Protein AF-A0A397BSS2-F1 (afdb_monomer_lite)

InterPro domains:
  IPR045379 Crinkler effector protein, N-terminal [PF20147] (3-107)

Structure (mmCIF, N/CA/C/O backbone):
data_AF-A0A397BSS2-F1
#
_entry.id   AF-A0A397BSS2-F1
#
loop_
_atom_site.group_PDB
_atom_site.id
_atom_site.type_symbol
_atom_site.label_atom_id
_atom_site.label_alt_id
_atom_site.label_comp_id
_atom_site.label_asym_id
_atom_site.label_entity_id
_atom_site.label_seq_id
_atom_site.pdbx_PDB_ins_code
_atom_site.Cartn_x
_atom_site.Cartn_y
_atom_site.Cartn_z
_atom_site.occupancy
_atom_site.B_iso_or_equiv
_atom_site.auth_seq_id
_atom_site.auth_comp_id
_atom_site.auth_asym_id
_atom_site.auth_atom_id
_atom_site.pdbx_PDB_model_num
ATOM 1 N N . MET A 1 1 ? 10.595 12.027 -10.876 1.00 78.06 1 MET A N 1
ATOM 2 C CA . MET A 1 1 ? 9.675 11.719 -9.768 1.00 78.06 1 MET A CA 1
ATOM 3 C C . MET A 1 1 ? 8.534 10.885 -10.329 1.00 78.06 1 MET A C 1
ATOM 5 O O . MET A 1 1 ? 7.724 11.445 -11.059 1.00 78.06 1 MET A O 1
ATOM 9 N N . PRO A 1 2 ? 8.540 9.555 -10.151 1.00 86.06 2 PRO A N 1
ATOM 10 C CA . PRO A 1 2 ? 7.397 8.719 -10.509 1.00 86.06 2 PRO A CA 1
ATOM 11 C C . PRO A 1 2 ? 6.174 9.018 -9.628 1.00 86.06 2 PRO A C 1
ATOM 13 O O . PRO A 1 2 ? 6.304 9.400 -8.463 1.00 86.06 2 PRO A O 1
ATOM 16 N N . THR A 1 3 ? 4.990 8.787 -10.188 1.00 91.31 3 THR A N 1
ATOM 17 C CA . THR A 1 3 ? 3.724 8.774 -9.451 1.00 91.31 3 THR A CA 1
ATOM 18 C C . THR A 1 3 ? 3.298 7.327 -9.253 1.00 91.31 3 THR A C 1
ATOM 20 O O . THR A 1 3 ? 3.129 6.589 -10.219 1.00 91.31 3 THR A O 1
ATOM 23 N N . LEU A 1 4 ? 3.158 6.915 -7.999 1.00 93.00 4 LEU A N 1
ATOM 24 C CA . LEU A 1 4 ? 2.655 5.602 -7.622 1.00 93.00 4 LEU A CA 1
ATOM 25 C C . LEU A 1 4 ? 1.154 5.700 -7.381 1.00 93.00 4 LEU A C 1
ATOM 27 O O . LEU A 1 4 ? 0.697 6.618 -6.710 1.00 93.00 4 LEU A O 1
ATOM 31 N N . PHE A 1 5 ? 0.396 4.732 -7.874 1.00 94.19 5 PHE A N 1
ATOM 32 C CA . PHE A 1 5 ? -0.998 4.565 -7.470 1.00 94.19 5 PHE A CA 1
ATOM 33 C C . PHE A 1 5 ? -1.080 3.606 -6.288 1.00 94.19 5 PHE A C 1
ATOM 35 O O . PHE A 1 5 ? -0.657 2.449 -6.371 1.00 94.19 5 PHE A O 1
ATOM 42 N N . CYS A 1 6 ? -1.633 4.112 -5.195 1.00 94.62 6 CYS A N 1
ATOM 43 C CA . CYS A 1 6 ? -1.818 3.406 -3.940 1.00 94.62 6 CYS A CA 1
ATOM 44 C C . CYS A 1 6 ? -3.296 3.070 -3.758 1.00 94.62 6 CYS A C 1
ATOM 46 O O . CYS A 1 6 ? -4.163 3.831 -4.184 1.00 94.62 6 CYS A O 1
ATOM 48 N N . VAL A 1 7 ? -3.597 1.962 -3.088 1.00 94.50 7 VAL A N 1
ATOM 49 C CA . VAL A 1 7 ? -4.961 1.645 -2.650 1.00 94.50 7 VAL A CA 1
ATOM 50 C C . VAL A 1 7 ? -4.936 1.152 -1.213 1.00 94.50 7 VAL A C 1
ATOM 52 O O . VAL A 1 7 ? -4.097 0.327 -0.851 1.00 94.50 7 VAL A O 1
ATOM 55 N N . VAL A 1 8 ? -5.851 1.652 -0.384 1.00 93.00 8 VAL A N 1
ATOM 56 C CA . VAL A 1 8 ? -6.082 1.077 0.943 1.00 93.00 8 VAL A CA 1
ATOM 57 C C . VAL A 1 8 ? -6.937 -0.171 0.775 1.00 93.00 8 VAL A C 1
ATOM 59 O O . VAL A 1 8 ? -8.011 -0.129 0.180 1.00 93.00 8 VAL A O 1
ATOM 62 N N . VAL A 1 9 ? -6.461 -1.303 1.282 1.00 90.62 9 VAL A N 1
ATOM 63 C CA . VAL A 1 9 ? -7.188 -2.570 1.160 1.00 90.62 9 VAL A CA 1
ATOM 64 C C . VAL A 1 9 ? -8.440 -2.530 2.033 1.00 90.62 9 VAL A C 1
ATOM 66 O O . VAL A 1 9 ? -8.375 -2.201 3.217 1.00 90.62 9 VAL A O 1
ATOM 69 N N . GLY A 1 10 ? -9.587 -2.860 1.435 1.00 83.25 10 GLY A N 1
ATOM 70 C CA . GLY A 1 10 ? -10.912 -2.654 2.028 1.00 83.25 10 GLY A CA 1
ATOM 71 C C . GLY A 1 10 ? -11.532 -1.286 1.711 1.00 83.25 10 GLY A C 1
ATOM 72 O O . GLY A 1 10 ? -12.724 -1.094 1.947 1.00 83.25 10 GLY A O 1
ATOM 73 N N . GLU A 1 11 ? -10.770 -0.360 1.122 1.00 77.19 11 GLU A N 1
ATOM 74 C CA . GLU A 1 11 ? -11.272 0.893 0.555 1.00 77.19 11 GLU A CA 1
ATOM 75 C C . GLU A 1 11 ? -11.403 0.785 -0.974 1.00 77.19 11 GLU A C 1
ATOM 77 O O . GLU A 1 11 ? -10.787 -0.055 -1.630 1.00 77.19 11 GLU A O 1
ATOM 82 N N . LYS A 1 12 ? -12.264 1.617 -1.572 1.00 67.69 12 LYS A N 1
ATOM 83 C CA . LYS A 1 12 ? -12.710 1.429 -2.960 1.00 67.69 12 LYS A CA 1
ATOM 84 C C . LYS A 1 12 ? -11.975 2.258 -4.004 1.00 67.69 12 LYS A C 1
ATOM 86 O O . LYS A 1 12 ? -12.238 2.026 -5.182 1.00 67.69 12 LYS A O 1
ATOM 91 N N . SER A 1 13 ? -11.132 3.228 -3.660 1.00 87.31 13 SER A N 1
ATOM 92 C CA . SER A 1 13 ? -10.520 4.095 -4.677 1.00 87.31 13 SER A CA 1
ATOM 93 C C . SER A 1 13 ? -9.003 4.142 -4.566 1.00 87.31 13 SER A C 1
ATOM 95 O O . SER A 1 13 ? -8.490 4.452 -3.494 1.00 87.31 13 SER A O 1
ATOM 97 N N . PRO A 1 14 ? -8.280 3.884 -5.668 1.00 92.25 14 PRO A N 1
ATOM 98 C CA . PRO A 1 14 ? -6.879 4.239 -5.763 1.00 92.25 14 PRO A CA 1
ATOM 99 C C . PRO A 1 14 ? -6.675 5.750 -5.704 1.00 92.25 14 PRO A C 1
ATOM 101 O O . PRO A 1 14 ? -7.547 6.513 -6.127 1.00 92.25 14 PRO A O 1
ATOM 104 N N . PHE A 1 15 ? -5.497 6.161 -5.251 1.00 92.88 15 PHE A N 1
ATOM 105 C CA . PHE A 1 15 ? -5.059 7.551 -5.225 1.00 92.88 15 PHE A CA 1
ATOM 106 C C . PHE A 1 15 ? -3.575 7.658 -5.610 1.00 92.88 15 PHE A C 1
ATOM 108 O O . PHE A 1 15 ? -2.798 6.733 -5.343 1.00 92.88 15 PHE A O 1
ATOM 115 N N . PRO A 1 16 ? -3.171 8.748 -6.280 1.00 93.75 16 PRO A N 1
ATOM 116 C CA . PRO A 1 16 ? -1.787 8.958 -6.680 1.00 93.75 16 PRO A CA 1
ATOM 117 C C . PRO A 1 16 ? -0.932 9.464 -5.509 1.00 93.75 16 PRO A C 1
ATOM 119 O O . PRO A 1 16 ? -1.378 10.266 -4.699 1.00 93.75 16 PRO A O 1
ATOM 122 N N . VAL A 1 17 ? 0.332 9.046 -5.464 1.00 94.31 17 VAL A N 1
ATOM 123 C CA . VAL A 1 17 ? 1.360 9.536 -4.539 1.00 94.31 17 VAL A CA 1
ATOM 124 C C . VAL A 1 17 ? 2.642 9.791 -5.325 1.00 94.31 17 VAL A C 1
ATOM 126 O O . VAL A 1 17 ? 3.157 8.900 -5.999 1.00 94.31 17 VAL A O 1
ATOM 129 N N . THR A 1 18 ? 3.188 11.004 -5.237 1.00 92.31 18 THR A N 1
ATOM 130 C CA . THR A 1 18 ? 4.438 11.355 -5.933 1.00 92.31 18 THR A CA 1
ATOM 131 C C . THR A 1 18 ? 5.643 11.165 -5.018 1.00 92.31 18 THR A C 1
ATOM 133 O O . THR A 1 18 ? 5.722 11.755 -3.938 1.00 92.31 18 THR A O 1
ATOM 136 N N . ILE A 1 19 ? 6.614 10.372 -5.467 1.00 89.25 19 ILE A N 1
ATOM 137 C CA . ILE A 1 19 ? 7.804 10.008 -4.693 1.00 89.25 19 ILE A CA 1
ATOM 138 C C . ILE A 1 19 ? 9.073 10.244 -5.518 1.00 89.25 19 ILE A C 1
ATOM 140 O O . ILE A 1 19 ? 9.086 10.052 -6.737 1.00 89.25 19 ILE A O 1
ATOM 144 N N . ASP A 1 20 ? 10.151 10.683 -4.872 1.00 85.81 20 ASP A N 1
ATOM 145 C CA . ASP A 1 20 ? 11.478 10.617 -5.478 1.00 85.81 20 ASP A CA 1
ATOM 146 C C . ASP A 1 20 ? 12.041 9.193 -5.358 1.00 85.81 20 ASP A C 1
ATOM 148 O O . ASP A 1 20 ? 11.813 8.478 -4.386 1.00 85.81 20 ASP A O 1
ATOM 152 N N . GLY A 1 21 ? 12.800 8.754 -6.359 1.00 76.88 21 GLY A N 1
ATOM 153 C CA . GLY A 1 21 ? 13.411 7.428 -6.342 1.00 76.88 21 GLY A CA 1
ATOM 154 C C . GLY A 1 21 ? 14.440 7.229 -5.223 1.00 76.88 21 GLY A C 1
ATOM 155 O O . GLY A 1 21 ? 14.675 6.101 -4.788 1.00 76.88 21 GLY A O 1
ATOM 156 N N . LYS A 1 22 ? 15.018 8.333 -4.741 1.00 82.94 22 LY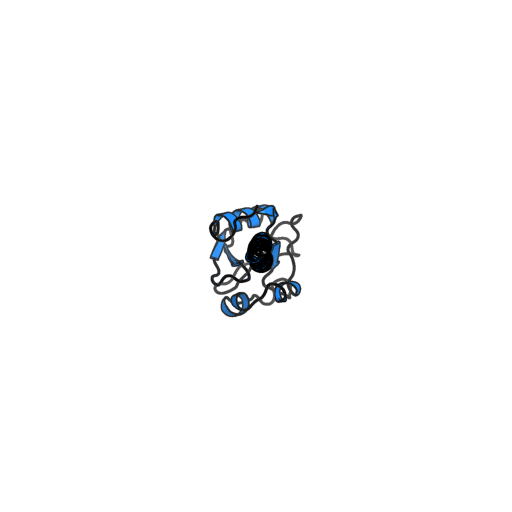S A N 1
ATOM 157 C CA . LYS A 1 22 ? 15.934 8.398 -3.603 1.00 82.94 22 LYS A CA 1
ATOM 158 C C . LYS A 1 22 ? 15.209 8.698 -2.293 1.00 82.94 22 LYS A C 1
ATOM 160 O O . LYS A 1 22 ? 15.843 9.195 -1.376 1.00 82.94 22 LYS A O 1
ATOM 165 N N . GLU A 1 23 ? 13.902 8.472 -2.195 1.00 88.25 23 GLU A N 1
ATOM 166 C CA . GLU A 1 23 ? 13.183 8.520 -0.920 1.00 88.25 23 GLU A CA 1
ATOM 167 C C . GLU A 1 23 ? 13.047 7.114 -0.320 1.00 88.25 23 GLU A C 1
ATOM 169 O O . GLU A 1 23 ? 13.012 6.091 -1.015 1.00 88.25 23 GLU A O 1
ATOM 174 N N . SER A 1 24 ? 13.027 7.063 1.010 1.00 88.88 24 SER A N 1
ATOM 175 C CA . SER A 1 24 ? 12.861 5.824 1.762 1.00 88.88 24 SER A CA 1
ATOM 176 C C . SER A 1 24 ? 11.392 5.410 1.820 1.00 88.88 24 SER A C 1
ATOM 178 O O . SER A 1 24 ? 10.483 6.221 1.621 1.00 88.88 24 SER A O 1
ATOM 180 N N . LEU A 1 25 ? 11.139 4.151 2.181 1.00 90.00 25 LEU A N 1
ATOM 181 C CA . LEU A 1 25 ? 9.777 3.672 2.412 1.00 90.00 25 LEU A CA 1
ATOM 182 C C . LEU A 1 25 ? 9.049 4.461 3.515 1.00 90.00 25 LEU A C 1
ATOM 184 O O . LEU A 1 25 ? 7.842 4.661 3.427 1.00 90.00 25 LEU A O 1
ATOM 188 N N . SER A 1 26 ? 9.770 4.944 4.535 1.00 89.94 26 SER A N 1
ATOM 189 C CA . SER A 1 26 ? 9.193 5.812 5.573 1.00 89.94 26 SER A CA 1
ATOM 190 C C . SER A 1 26 ? 8.605 7.092 4.964 1.00 89.94 26 SER A C 1
ATOM 192 O O . SER A 1 26 ? 7.487 7.476 5.303 1.00 89.94 26 SER A O 1
ATOM 194 N N . MET A 1 27 ? 9.274 7.697 3.975 1.00 92.00 27 MET A N 1
ATOM 195 C CA . MET A 1 27 ? 8.702 8.839 3.251 1.00 92.00 27 MET A CA 1
ATOM 196 C C . MET A 1 27 ? 7.496 8.474 2.406 1.00 92.00 27 MET A C 1
ATOM 198 O O . MET A 1 27 ? 6.537 9.247 2.377 1.00 92.00 27 MET A O 1
ATOM 202 N N . LEU A 1 28 ? 7.475 7.285 1.801 1.00 94.06 28 LEU A N 1
ATOM 203 C CA . LEU A 1 28 ? 6.265 6.807 1.135 1.00 94.06 28 LEU A CA 1
ATOM 204 C C . LEU A 1 28 ? 5.093 6.693 2.115 1.00 94.06 28 LEU A C 1
ATOM 206 O O . LEU A 1 28 ? 4.008 7.176 1.808 1.00 94.06 28 LEU A O 1
ATOM 210 N N . LYS A 1 29 ? 5.307 6.115 3.303 1.00 93.56 29 LYS A N 1
ATOM 211 C CA . LYS A 1 29 ? 4.269 5.990 4.338 1.00 93.56 29 LYS A CA 1
ATOM 212 C C . LYS A 1 29 ? 3.718 7.354 4.761 1.00 93.56 29 LYS A C 1
ATOM 214 O O . LYS A 1 29 ? 2.502 7.534 4.811 1.00 93.56 29 LYS A O 1
ATOM 219 N N . THR A 1 30 ? 4.595 8.326 5.011 1.00 93.94 30 THR A N 1
ATOM 220 C CA . THR A 1 30 ? 4.194 9.694 5.377 1.00 93.94 30 THR A CA 1
ATOM 221 C C . THR A 1 30 ? 3.358 10.347 4.282 1.00 93.94 30 THR A C 1
ATOM 223 O O . THR A 1 30 ? 2.316 10.931 4.574 1.00 93.94 30 THR A O 1
ATOM 226 N N . LYS A 1 31 ? 3.766 10.206 3.017 1.00 95.00 31 LYS A N 1
ATOM 227 C CA . LYS A 1 31 ? 3.023 10.755 1.877 1.00 95.00 31 LYS A CA 1
ATOM 228 C C . LYS A 1 31 ? 1.677 10.062 1.673 1.00 95.00 31 LYS A C 1
ATOM 230 O O . LYS A 1 31 ? 0.675 10.738 1.493 1.00 95.00 31 LYS A O 1
ATOM 235 N N . VAL A 1 32 ? 1.628 8.736 1.785 1.00 94.62 32 VAL A N 1
ATOM 236 C CA . VAL A 1 32 ? 0.380 7.957 1.735 1.00 94.62 32 VAL A CA 1
ATOM 237 C C . VAL A 1 32 ? -0.617 8.445 2.790 1.00 94.62 32 VAL A C 1
ATOM 239 O O . VAL A 1 32 ? -1.780 8.672 2.468 1.00 94.62 32 VAL A O 1
ATOM 242 N N . LYS A 1 33 ? -0.164 8.661 4.032 1.00 93.31 33 LYS A N 1
ATOM 243 C CA . LYS A 1 33 ? -1.002 9.232 5.096 1.00 93.31 33 LYS A CA 1
ATOM 244 C C . LYS A 1 33 ? -1.474 10.651 4.761 1.00 93.31 33 LYS A C 1
ATOM 246 O O . LYS A 1 33 ? -2.635 10.965 5.000 1.00 93.31 33 LYS A O 1
ATOM 251 N N . ALA A 1 34 ? -0.592 11.495 4.226 1.00 93.44 34 ALA A N 1
ATOM 252 C CA . ALA A 1 34 ? -0.910 12.882 3.890 1.00 93.44 34 ALA A CA 1
ATOM 253 C C . ALA A 1 34 ? -1.965 13.009 2.778 1.00 93.44 34 ALA A C 1
ATOM 255 O O . ALA A 1 34 ? -2.788 13.917 2.839 1.00 93.44 34 ALA A O 1
ATOM 256 N N . GLU A 1 35 ? -1.969 12.092 1.806 1.00 93.62 35 GLU A N 1
ATOM 257 C CA . GLU A 1 35 ? -2.960 12.065 0.720 1.00 93.62 35 GLU A CA 1
ATOM 258 C C . GLU A 1 35 ? -4.320 11.504 1.161 1.00 93.62 35 GLU A C 1
ATOM 260 O O . GLU A 1 35 ? -5.345 11.839 0.570 1.00 93.62 35 GLU A O 1
ATOM 265 N N . ASN A 1 36 ? -4.360 10.666 2.205 1.00 89.31 36 ASN A N 1
ATOM 266 C CA . ASN A 1 36 ? -5.606 10.062 2.684 1.00 89.31 36 ASN A CA 1
ATOM 267 C C . ASN A 1 36 ? -5.797 10.162 4.218 1.00 89.31 36 ASN A C 1
ATOM 269 O O . ASN A 1 36 ? -5.967 9.143 4.898 1.00 89.31 36 ASN A O 1
ATOM 273 N N . PRO A 1 37 ? -5.796 11.382 4.797 1.00 88.19 37 PRO A N 1
ATOM 274 C CA . PRO A 1 37 ? -5.818 11.594 6.249 1.00 88.19 37 PRO A CA 1
ATOM 275 C C . PRO A 1 37 ? -7.164 11.234 6.895 1.00 88.19 37 PRO A C 1
ATOM 277 O O . PRO A 1 37 ? -7.235 10.991 8.101 1.00 88.19 37 PRO A O 1
ATOM 280 N N . HIS A 1 38 ? -8.240 11.205 6.103 1.00 85.25 38 HIS A N 1
ATOM 281 C CA . HIS A 1 38 ? -9.574 10.823 6.566 1.00 85.25 38 HIS A CA 1
ATOM 282 C C . HIS A 1 38 ? -9.761 9.311 6.680 1.00 85.25 38 HIS A C 1
ATOM 284 O O . HIS A 1 38 ? -10.638 8.885 7.421 1.00 85.25 38 HIS A O 1
ATOM 290 N N . THR A 1 39 ? -8.945 8.517 5.987 1.00 84.75 39 THR A N 1
ATOM 291 C CA . THR A 1 39 ? -8.969 7.053 6.098 1.00 84.75 39 THR A CA 1
ATOM 292 C C . THR A 1 39 ? -7.830 6.542 6.982 1.00 84.75 39 THR A C 1
ATOM 294 O O . THR A 1 39 ? -7.969 5.532 7.675 1.00 84.75 39 THR A O 1
ATOM 297 N N . ILE A 1 40 ? -6.692 7.240 6.997 1.00 87.88 40 ILE A N 1
ATOM 298 C CA . ILE A 1 40 ? -5.491 6.838 7.731 1.00 87.88 40 ILE A CA 1
ATOM 299 C C . ILE A 1 40 ? -5.349 7.669 9.009 1.00 87.88 40 ILE A C 1
ATOM 301 O O . ILE A 1 40 ? -4.703 8.717 9.032 1.00 87.88 40 ILE A O 1
ATOM 305 N N . HIS A 1 41 ? -5.929 7.168 10.099 1.00 85.12 41 HIS A N 1
ATOM 306 C CA . HIS A 1 41 ? -5.896 7.845 11.401 1.00 85.12 41 HIS A CA 1
ATOM 307 C C . HIS A 1 41 ? -4.689 7.483 12.281 1.00 85.12 41 HIS A C 1
ATOM 309 O O . HIS A 1 41 ? -4.338 8.254 13.172 1.00 85.12 41 HIS A O 1
ATOM 315 N N . CYS A 1 42 ? -4.031 6.344 12.042 1.00 85.88 42 CYS A N 1
ATOM 316 C CA . CYS A 1 42 ? -2.825 5.954 12.781 1.00 85.88 42 CYS A CA 1
ATOM 317 C C . CYS A 1 42 ? -1.565 6.656 12.279 1.00 85.88 42 CYS A C 1
ATOM 319 O O . CYS A 1 42 ? -1.566 7.373 11.273 1.00 85.88 42 CYS A O 1
ATOM 321 N N . ASP A 1 43 ? -0.469 6.455 13.003 1.00 90.44 43 ASP A N 1
ATOM 322 C CA . ASP A 1 43 ? 0.843 6.925 12.599 1.00 90.44 43 ASP A CA 1
ATOM 323 C C . ASP A 1 43 ? 1.276 6.295 11.279 1.00 90.44 43 ASP A C 1
ATOM 325 O O . ASP A 1 43 ? 0.944 5.154 10.959 1.00 90.44 43 ASP A O 1
ATOM 329 N N . ALA A 1 44 ? 2.006 7.075 10.481 1.00 91.69 44 ALA A N 1
ATOM 330 C CA . ALA A 1 44 ? 2.472 6.616 9.180 1.00 91.69 44 ALA A CA 1
ATOM 331 C C . ALA A 1 44 ? 3.328 5.349 9.324 1.00 91.69 44 ALA A C 1
ATOM 333 O O . ALA A 1 44 ? 3.214 4.443 8.505 1.00 91.69 44 ALA A O 1
ATOM 334 N N . ASP A 1 45 ? 4.120 5.247 10.393 1.00 89.12 45 ASP A N 1
ATOM 335 C CA . ASP A 1 45 ? 4.993 4.103 10.652 1.00 89.12 45 ASP A CA 1
ATOM 336 C C . ASP A 1 45 ? 4.227 2.791 10.879 1.00 89.12 45 ASP A C 1
ATOM 338 O O . ASP A 1 45 ? 4.736 1.730 10.497 1.00 89.12 45 ASP A O 1
ATOM 342 N N . ASP A 1 46 ? 2.984 2.861 11.370 1.00 90.50 46 ASP A N 1
ATOM 343 C CA . ASP A 1 46 ? 2.107 1.700 11.555 1.00 90.50 46 ASP A CA 1
ATOM 344 C C . ASP A 1 46 ? 1.559 1.148 10.231 1.00 90.50 46 ASP A C 1
ATOM 346 O O . ASP A 1 46 ? 1.056 0.021 10.186 1.00 90.50 46 ASP A O 1
ATOM 350 N N . LEU A 1 47 ? 1.634 1.915 9.138 1.00 92.88 47 LEU A N 1
ATOM 351 C CA . LEU A 1 47 ? 1.197 1.447 7.827 1.00 92.88 47 LEU A CA 1
ATOM 352 C C . LEU A 1 47 ? 2.061 0.281 7.359 1.00 92.88 47 LEU A C 1
ATOM 354 O O . LEU A 1 47 ? 3.292 0.319 7.442 1.00 92.88 47 LEU A O 1
ATOM 358 N N . GLN A 1 48 ? 1.419 -0.734 6.788 1.00 93.56 48 GLN A N 1
ATOM 359 C CA . GLN A 1 48 ? 2.117 -1.819 6.106 1.00 93.56 48 GLN A CA 1
ATOM 360 C C . GLN A 1 48 ? 1.903 -1.646 4.607 1.00 93.56 48 GLN A C 1
ATOM 362 O O . GLN A 1 48 ? 0.765 -1.571 4.140 1.00 93.56 48 GLN A O 1
ATOM 367 N N . LEU A 1 49 ? 3.005 -1.540 3.868 1.00 94.88 49 LEU A N 1
ATOM 368 C CA . LEU A 1 49 ? 2.995 -1.334 2.427 1.00 94.88 49 LEU A CA 1
ATOM 369 C C . LEU A 1 49 ? 3.438 -2.618 1.737 1.00 94.88 49 LEU A C 1
ATOM 371 O O . LEU A 1 49 ? 4.456 -3.207 2.106 1.00 94.88 49 LEU A O 1
ATOM 375 N N . TYR A 1 50 ? 2.676 -3.031 0.735 1.00 94.62 50 TYR A N 1
ATOM 376 C CA . TYR A 1 50 ? 2.972 -4.196 -0.087 1.00 94.62 50 TYR A CA 1
ATOM 377 C C . TYR A 1 50 ? 3.058 -3.775 -1.548 1.00 94.62 50 TYR A C 1
ATOM 379 O O . TYR A 1 50 ? 2.310 -2.902 -1.992 1.00 94.62 50 TYR A O 1
ATOM 387 N N . LEU A 1 51 ? 3.936 -4.420 -2.311 1.00 94.19 51 LEU A N 1
ATOM 388 C CA . LEU A 1 51 ? 3.918 -4.286 -3.761 1.00 94.19 51 LEU A CA 1
ATOM 389 C C . LEU A 1 51 ? 2.628 -4.898 -4.296 1.00 94.19 51 LEU A C 1
ATOM 391 O O . LEU A 1 51 ? 2.300 -6.037 -3.982 1.00 94.19 51 LEU A O 1
ATOM 395 N N . ALA A 1 52 ? 1.935 -4.182 -5.172 1.00 94.31 52 ALA A N 1
ATOM 396 C CA . ALA A 1 52 ? 0.762 -4.694 -5.880 1.00 94.31 52 ALA A CA 1
ATOM 397 C C . ALA A 1 52 ? 1.141 -5.608 -7.067 1.00 94.31 52 ALA A C 1
ATOM 399 O O . ALA A 1 52 ? 0.399 -5.731 -8.037 1.00 94.31 52 ALA A O 1
ATOM 400 N N . SER A 1 53 ? 2.305 -6.254 -6.988 1.00 90.44 53 SER A N 1
ATOM 401 C CA . SER A 1 53 ? 2.792 -7.255 -7.930 1.00 90.44 53 SER A CA 1
ATOM 402 C C . SER A 1 53 ? 3.373 -8.429 -7.151 1.00 90.44 53 SER A C 1
ATOM 404 O O . SER A 1 53 ? 4.108 -8.230 -6.183 1.00 90.44 53 SER A O 1
ATOM 406 N N . LYS A 1 54 ? 3.046 -9.655 -7.568 1.00 80.94 54 LYS A N 1
ATOM 407 C CA . LYS A 1 54 ? 3.573 -10.885 -6.953 1.00 80.94 54 LYS A CA 1
ATOM 408 C C . LYS A 1 54 ? 4.938 -11.297 -7.512 1.00 80.94 54 LYS A C 1
ATOM 410 O O . LYS A 1 54 ? 5.691 -11.976 -6.826 1.00 80.94 54 LYS A O 1
ATOM 415 N N . ASP A 1 55 ? 5.280 -10.815 -8.705 1.00 74.75 55 ASP A N 1
ATOM 416 C CA . ASP A 1 55 ? 6.465 -11.232 -9.462 1.00 74.75 55 ASP A CA 1
ATOM 417 C C . ASP A 1 55 ? 7.496 -10.097 -9.566 1.00 74.75 55 ASP A C 1
ATOM 419 O O . ASP A 1 55 ? 7.978 -9.786 -10.654 1.00 74.75 55 ASP A O 1
ATOM 423 N N . ASN A 1 56 ? 7.786 -9.414 -8.450 1.00 69.00 56 ASN A N 1
ATOM 424 C CA . ASN A 1 56 ? 8.747 -8.298 -8.377 1.00 69.00 56 ASN A CA 1
ATOM 425 C C . ASN A 1 56 ? 8.562 -7.235 -9.483 1.00 69.00 56 ASN A C 1
ATOM 427 O O . ASN A 1 56 ? 9.528 -6.758 -10.077 1.00 69.00 56 ASN A O 1
ATOM 431 N N . GLY A 1 57 ? 7.309 -6.880 -9.781 1.00 70.31 57 GLY A N 1
ATOM 432 C CA . GLY A 1 57 ? 6.968 -5.885 -10.800 1.00 70.31 57 GLY A CA 1
ATOM 433 C C . GLY A 1 57 ? 6.737 -6.440 -12.208 1.00 70.31 57 GLY A C 1
ATOM 434 O O . GLY A 1 57 ? 6.689 -5.656 -13.153 1.00 70.31 57 GLY A O 1
ATOM 435 N N . GLY A 1 58 ? 6.587 -7.763 -12.358 1.00 75.81 58 GLY A N 1
ATOM 436 C CA . GLY A 1 58 ? 6.229 -8.407 -13.627 1.00 75.81 58 GLY A CA 1
ATOM 437 C C . GLY A 1 58 ? 4.791 -8.120 -14.077 1.00 75.81 58 GLY A C 1
ATOM 438 O O . GLY A 1 58 ? 4.582 -7.634 -15.183 1.00 75.81 58 GLY A O 1
ATOM 439 N N . THR A 1 59 ? 3.805 -8.386 -13.214 1.00 86.62 59 THR A N 1
ATOM 440 C CA . THR A 1 59 ? 2.387 -8.057 -13.466 1.00 86.62 59 THR A CA 1
ATOM 441 C C . THR A 1 59 ? 1.840 -7.237 -12.307 1.00 86.62 59 THR A C 1
ATOM 443 O O . THR A 1 59 ? 1.871 -7.697 -11.162 1.00 86.62 59 THR A O 1
ATOM 446 N N . TRP A 1 60 ? 1.363 -6.029 -12.596 1.00 92.06 60 TRP A N 1
ATOM 447 C CA . TRP A 1 60 ? 0.724 -5.146 -11.623 1.00 92.06 60 TRP A CA 1
ATOM 448 C C . TRP A 1 60 ? -0.783 -5.395 -11.580 1.00 92.06 60 TRP A C 1
ATOM 450 O O . TRP A 1 60 ? -1.393 -5.841 -12.553 1.00 92.06 60 TRP A O 1
ATOM 460 N N . LEU A 1 61 ? -1.396 -5.137 -10.428 1.00 93.06 61 LEU A N 1
ATOM 461 C CA . LEU A 1 61 ? -2.847 -5.185 -10.312 1.00 93.06 61 LEU A CA 1
ATOM 462 C C . LEU A 1 61 ? -3.471 -3.968 -10.982 1.00 93.06 61 LEU A C 1
ATOM 464 O O . LEU A 1 61 ? -3.015 -2.852 -10.783 1.00 93.06 61 LEU A O 1
ATOM 468 N N . ASN A 1 62 ? -4.592 -4.158 -11.669 1.00 92.25 62 ASN A N 1
ATOM 469 C CA . ASN A 1 62 ? -5.441 -3.032 -12.041 1.00 92.25 62 ASN A CA 1
ATOM 470 C C . ASN A 1 62 ? -6.338 -2.607 -10.862 1.00 92.25 62 ASN A C 1
ATOM 472 O O . ASN A 1 62 ? -6.501 -3.320 -9.866 1.00 92.25 62 ASN A O 1
ATOM 476 N N . SER A 1 63 ? -6.982 -1.449 -11.013 1.00 88.69 63 SER A N 1
ATOM 477 C CA . SER A 1 63 ? -7.916 -0.885 -10.029 1.00 88.69 63 SER A CA 1
ATOM 478 C C . SER A 1 63 ? -9.034 -1.853 -9.605 1.00 88.69 63 SER A C 1
ATOM 480 O O . SER A 1 63 ? -9.381 -1.912 -8.428 1.00 88.69 63 SER A O 1
ATOM 482 N N . GLY A 1 64 ? -9.594 -2.642 -10.527 1.00 89.19 64 GLY A N 1
ATOM 483 C CA . GLY A 1 64 ? -10.664 -3.599 -10.222 1.00 89.19 64 GLY A CA 1
ATOM 484 C C . GLY A 1 64 ? -10.183 -4.762 -9.355 1.00 89.19 64 GLY A C 1
ATOM 485 O O . GLY A 1 64 ? -10.783 -5.055 -8.322 1.00 89.19 64 GLY A O 1
ATOM 486 N N . SER A 1 65 ? -9.067 -5.383 -9.737 1.00 89.88 65 SER A N 1
ATOM 487 C CA . SER A 1 65 ? -8.465 -6.495 -8.997 1.00 89.88 65 SER A CA 1
ATOM 488 C C . SER A 1 65 ? -7.971 -6.063 -7.619 1.00 89.88 65 SER A C 1
ATOM 490 O O . SER A 1 65 ? -8.151 -6.799 -6.656 1.00 89.88 65 SER A O 1
ATOM 492 N N . ALA A 1 66 ? -7.403 -4.861 -7.500 1.00 90.06 66 ALA A N 1
ATOM 493 C CA . ALA A 1 66 ? -6.917 -4.360 -6.221 1.00 90.06 66 ALA A CA 1
ATOM 494 C C . ALA A 1 66 ? -8.059 -4.046 -5.234 1.00 90.06 66 ALA A C 1
ATOM 496 O O . ALA A 1 66 ? -7.925 -4.309 -4.043 1.00 90.06 66 ALA A O 1
ATOM 497 N N . LYS A 1 67 ? -9.211 -3.560 -5.721 1.00 87.25 67 LYS A N 1
ATOM 498 C CA . LYS A 1 67 ? -10.418 -3.333 -4.896 1.00 87.25 67 LYS A CA 1
ATOM 499 C C . LYS A 1 67 ? -11.062 -4.617 -4.383 1.00 87.25 67 LYS A C 1
ATOM 501 O O . LYS A 1 67 ? -11.755 -4.580 -3.372 1.00 87.25 67 LYS A O 1
ATOM 506 N N . ALA A 1 68 ? -10.895 -5.720 -5.107 1.00 89.62 68 ALA A N 1
ATOM 507 C CA . ALA A 1 68 ? -11.449 -7.012 -4.720 1.00 89.62 68 ALA A CA 1
ATOM 508 C C . ALA A 1 68 ? -10.636 -7.697 -3.607 1.00 89.62 68 ALA A C 1
ATOM 510 O O . ALA A 1 68 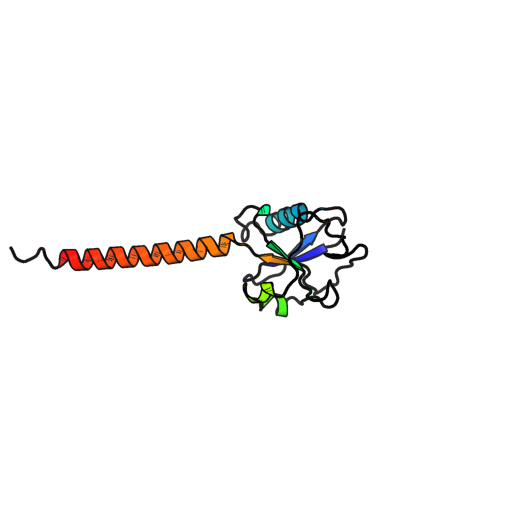? -11.103 -8.689 -3.054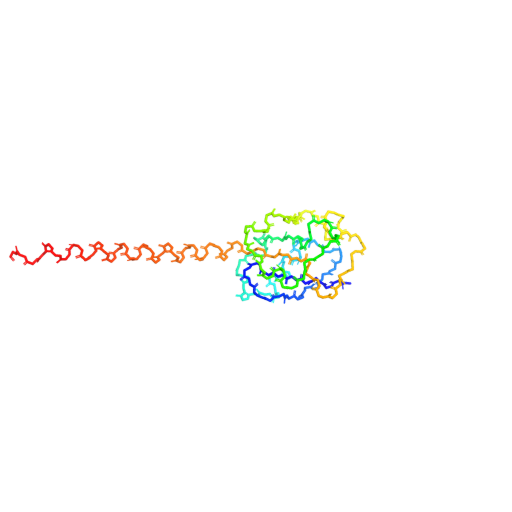 1.00 89.62 68 ALA A O 1
ATOM 511 N N . LEU A 1 69 ? -9.443 -7.182 -3.282 1.00 90.44 69 LEU A N 1
ATOM 512 C CA . LEU A 1 69 ? -8.590 -7.759 -2.252 1.00 90.44 69 LEU A CA 1
ATOM 513 C C . LEU A 1 69 ? -9.174 -7.566 -0.855 1.00 90.44 69 LEU A C 1
ATOM 515 O O . LEU A 1 69 ? -9.591 -6.474 -0.459 1.00 90.44 69 LEU A O 1
ATOM 519 N N . THR A 1 70 ? -9.101 -8.634 -0.076 1.00 88.81 70 THR A N 1
ATOM 520 C CA . THR A 1 70 ? -9.297 -8.627 1.369 1.00 88.81 70 THR A CA 1
ATOM 521 C C . THR A 1 70 ? -7.954 -8.553 2.092 1.00 88.81 70 THR A C 1
ATOM 523 O O . THR A 1 70 ? -6.885 -8.710 1.502 1.00 88.81 70 THR A O 1
ATOM 526 N N . LEU A 1 71 ? -7.988 -8.332 3.407 1.00 85.75 71 LEU A N 1
ATOM 527 C CA . LEU A 1 71 ? -6.774 -8.294 4.225 1.00 85.75 71 LEU A CA 1
ATOM 528 C C . LEU A 1 71 ? -6.023 -9.635 4.261 1.00 85.75 71 LEU A C 1
ATOM 530 O O . LEU A 1 71 ? -4.824 -9.636 4.537 1.00 85.75 71 LEU A O 1
ATOM 534 N N . ASP A 1 72 ? -6.709 -10.748 4.003 1.00 86.56 72 ASP A N 1
ATOM 535 C CA . ASP A 1 72 ? -6.099 -12.077 3.953 1.00 86.56 72 ASP A CA 1
ATOM 536 C C . ASP A 1 72 ? -5.404 -12.321 2.605 1.00 86.56 72 ASP A C 1
ATOM 538 O O . ASP A 1 72 ? -4.311 -12.887 2.572 1.00 86.56 72 ASP A O 1
ATOM 542 N N . ASP A 1 73 ? -5.948 -11.785 1.506 1.00 89.25 73 ASP A N 1
ATOM 543 C CA . ASP A 1 73 ? -5.354 -11.914 0.165 1.00 89.25 73 ASP A CA 1
ATOM 544 C C . ASP A 1 73 ? -3.992 -11.215 0.045 1.00 89.25 73 ASP A C 1
ATOM 546 O O . ASP A 1 73 ? -3.127 -11.626 -0.737 1.00 89.25 73 ASP A O 1
ATOM 550 N N . VAL A 1 74 ? -3.781 -10.159 0.838 1.00 89.56 74 VAL A N 1
ATOM 551 C CA . VAL A 1 74 ? -2.555 -9.343 0.825 1.00 89.56 74 VAL A CA 1
ATOM 552 C C . VAL A 1 74 ? -1.331 -10.132 1.291 1.00 89.56 74 VAL A C 1
ATOM 554 O O . VAL A 1 74 ? -0.211 -9.813 0.900 1.00 89.56 74 VAL A O 1
ATOM 557 N N . GLN A 1 75 ? -1.520 -11.211 2.056 1.00 85.94 75 GLN A N 1
ATOM 558 C CA . GLN A 1 75 ? -0.420 -12.065 2.518 1.00 85.94 75 GLN A CA 1
ATOM 559 C C . GLN A 1 75 ? 0.345 -12.730 1.363 1.00 85.94 75 GLN A C 1
ATOM 561 O O . GLN A 1 75 ? 1.502 -13.105 1.529 1.00 85.94 75 GLN A O 1
ATOM 566 N N . GLY A 1 76 ? -0.276 -12.851 0.184 1.00 87.94 76 GLY A N 1
ATOM 567 C CA . GLY A 1 76 ? 0.371 -13.362 -1.024 1.00 87.94 76 GLY A CA 1
ATOM 568 C C . GLY A 1 76 ? 1.209 -12.333 -1.790 1.00 87.94 76 GLY A C 1
ATOM 569 O O . GLY A 1 76 ? 1.668 -12.655 -2.884 1.00 87.94 76 GLY A O 1
ATOM 570 N N . PHE A 1 77 ? 1.358 -11.107 -1.282 1.00 92.31 77 PHE A N 1
ATOM 571 C CA . PHE A 1 77 ? 2.136 -10.032 -1.903 1.00 92.31 77 PHE A CA 1
ATOM 572 C C . PHE A 1 77 ? 3.416 -9.738 -1.119 1.00 92.31 77 PHE A C 1
ATOM 574 O O . PHE A 1 77 ? 3.528 -10.022 0.074 1.00 92.31 77 PHE A O 1
ATOM 581 N N . HIS A 1 78 ? 4.393 -9.132 -1.792 1.00 91.56 78 HIS A N 1
ATOM 582 C CA . HIS A 1 78 ? 5.663 -8.779 -1.171 1.00 91.56 78 HIS A CA 1
ATOM 583 C C . HIS A 1 78 ? 5.507 -7.561 -0.251 1.00 91.56 78 HIS A C 1
ATOM 585 O O . HIS A 1 78 ? 5.215 -6.458 -0.719 1.00 91.56 78 HIS A O 1
ATOM 591 N N . MET A 1 79 ? 5.722 -7.755 1.053 1.00 92.06 79 MET A N 1
ATOM 592 C CA . MET A 1 79 ? 5.785 -6.659 2.022 1.00 92.06 79 MET A CA 1
ATOM 593 C C . MET A 1 79 ? 7.083 -5.872 1.833 1.00 92.06 79 MET A C 1
ATOM 595 O O . MET A 1 79 ? 8.167 -6.450 1.849 1.00 92.06 79 MET A O 1
ATOM 599 N N . MET A 1 80 ? 6.976 -4.553 1.693 1.00 91.75 80 MET A N 1
ATOM 600 C CA . MET A 1 80 ? 8.135 -3.695 1.467 1.00 91.75 80 MET A CA 1
ATOM 601 C C . MET A 1 80 ? 8.959 -3.525 2.751 1.00 91.75 80 MET A C 1
ATOM 603 O O . MET A 1 80 ? 8.432 -3.150 3.799 1.00 91.75 80 MET A O 1
ATOM 607 N N . ASP A 1 81 ? 10.268 -3.763 2.652 1.00 89.38 81 ASP A N 1
ATOM 608 C CA . ASP A 1 81 ? 11.227 -3.535 3.741 1.00 89.38 81 ASP A CA 1
ATOM 609 C C . ASP A 1 81 ? 11.474 -2.028 4.005 1.00 89.38 81 ASP A C 1
ATOM 611 O O . ASP A 1 81 ? 11.949 -1.324 3.109 1.00 89.38 81 ASP A O 1
ATOM 615 N N . PRO A 1 82 ? 11.199 -1.509 5.219 1.00 84.81 82 PRO A N 1
ATOM 616 C CA . PRO A 1 82 ? 11.423 -0.106 5.562 1.00 84.81 82 PRO A CA 1
ATOM 617 C C . PRO A 1 82 ? 12.891 0.327 5.615 1.00 84.81 82 PRO A C 1
ATOM 619 O O . PRO A 1 82 ? 13.159 1.524 5.501 1.00 84.81 82 PRO A O 1
ATOM 622 N N . ALA A 1 83 ? 13.838 -0.602 5.764 1.00 85.31 83 ALA A N 1
ATOM 623 C CA . ALA A 1 83 ? 15.270 -0.300 5.800 1.00 85.31 83 ALA A CA 1
ATOM 624 C C . ALA A 1 83 ? 15.868 -0.043 4.405 1.00 85.31 83 ALA A C 1
ATOM 626 O O . ALA A 1 83 ? 17.066 0.215 4.267 1.00 85.31 83 ALA A O 1
ATOM 627 N N . VAL A 1 84 ? 15.043 -0.125 3.359 1.00 84.31 84 VAL A N 1
ATOM 628 C CA . VAL A 1 84 ? 15.477 -0.144 1.969 1.00 84.31 84 VAL A CA 1
ATOM 629 C C . VAL A 1 84 ? 14.796 0.972 1.166 1.00 84.31 84 VAL A C 1
ATOM 631 O O . VAL A 1 84 ? 13.639 1.329 1.388 1.00 84.31 84 VAL A O 1
ATOM 634 N N . TRP A 1 85 ? 15.542 1.555 0.225 1.00 87.81 85 TRP A N 1
ATOM 635 C CA . TRP A 1 85 ? 15.042 2.570 -0.705 1.00 87.81 85 TRP A CA 1
ATOM 636 C C . TRP A 1 85 ? 14.029 1.990 -1.691 1.00 87.81 85 TRP A C 1
ATOM 638 O O . TRP A 1 85 ? 14.175 0.861 -2.149 1.00 87.81 85 TRP A O 1
ATOM 648 N N . ILE A 1 86 ? 13.091 2.823 -2.129 1.00 87.94 86 ILE A N 1
ATOM 649 C CA . ILE A 1 86 ? 12.000 2.443 -3.040 1.00 87.94 86 ILE A CA 1
ATOM 650 C C . ILE A 1 86 ? 12.524 1.936 -4.395 1.00 87.94 86 ILE A C 1
ATOM 652 O O . ILE A 1 86 ? 11.967 1.011 -4.981 1.00 87.94 86 ILE A O 1
ATOM 656 N N . GLN A 1 87 ? 13.643 2.478 -4.884 1.00 87.56 87 GLN A N 1
ATOM 657 C CA . GLN A 1 87 ? 14.303 2.019 -6.116 1.00 87.56 87 GLN A CA 1
ATOM 658 C C . GLN A 1 87 ? 15.173 0.767 -5.953 1.00 87.56 87 GLN A C 1
ATOM 660 O O . GLN A 1 87 ? 15.822 0.329 -6.908 1.00 87.56 87 GLN A O 1
ATOM 665 N N . ASN A 1 88 ? 15.236 0.169 -4.766 1.00 88.12 88 ASN A N 1
ATOM 666 C CA . ASN A 1 88 ? 15.950 -1.088 -4.609 1.00 88.12 88 ASN A CA 1
ATOM 667 C C . ASN A 1 88 ? 15.302 -2.180 -5.471 1.00 88.12 88 ASN A C 1
ATOM 669 O O . ASN A 1 88 ? 14.092 -2.188 -5.686 1.00 88.12 88 ASN A O 1
ATOM 673 N N . ARG A 1 89 ? 16.114 -3.126 -5.951 1.00 86.94 89 ARG A N 1
ATOM 674 C CA . ARG A 1 89 ? 15.657 -4.280 -6.740 1.00 86.94 89 ARG A CA 1
ATOM 675 C C . ARG A 1 89 ? 14.649 -5.167 -6.004 1.00 86.94 89 ARG A C 1
ATOM 677 O O . ARG A 1 89 ? 13.891 -5.854 -6.668 1.00 86.94 89 ARG A O 1
ATOM 684 N N . ALA A 1 90 ? 14.656 -5.158 -4.672 1.00 84.88 90 ALA A N 1
ATOM 685 C CA . ALA A 1 90 ? 13.660 -5.843 -3.854 1.00 84.88 90 ALA A CA 1
ATOM 686 C C . ALA A 1 90 ? 12.287 -5.144 -3.863 1.00 84.88 90 ALA A C 1
ATOM 688 O O . ALA A 1 90 ? 11.292 -5.751 -3.492 1.00 84.88 90 ALA A O 1
ATOM 689 N N . HIS A 1 91 ? 12.227 -3.870 -4.260 1.00 87.62 91 HIS A N 1
ATOM 690 C CA . HIS A 1 91 ? 10.999 -3.080 -4.343 1.00 87.62 91 HIS A CA 1
ATOM 691 C C . HIS A 1 91 ? 10.628 -2.847 -5.812 1.00 87.62 91 HIS A C 1
ATOM 693 O O . HIS A 1 91 ? 10.249 -3.779 -6.512 1.00 87.62 91 HIS A O 1
ATOM 699 N N . PHE A 1 92 ? 10.751 -1.611 -6.299 1.00 88.44 92 PHE A N 1
ATOM 700 C CA . PHE A 1 92 ? 10.400 -1.249 -7.669 1.00 88.44 92 PHE A CA 1
ATOM 701 C C . PHE A 1 92 ? 11.567 -1.418 -8.653 1.00 88.44 92 PHE A C 1
ATOM 703 O O . PHE A 1 92 ? 11.366 -1.590 -9.855 1.00 88.44 92 PHE A O 1
ATOM 710 N N . GLY A 1 93 ? 12.803 -1.371 -8.154 1.00 88.06 93 GLY A N 1
ATOM 711 C CA . GLY A 1 93 ? 14.013 -1.390 -8.967 1.00 88.06 93 GLY A CA 1
ATOM 712 C C . GLY A 1 93 ? 14.420 -0.016 -9.530 1.00 88.06 93 GLY A C 1
ATOM 713 O O . GLY A 1 93 ? 13.641 0.939 -9.547 1.00 88.06 93 GLY A O 1
ATOM 714 N N . PRO A 1 94 ? 15.671 0.106 -10.016 1.00 82.75 94 PRO A N 1
ATOM 715 C CA . PRO A 1 94 ? 16.282 1.395 -10.357 1.00 82.75 94 PRO A CA 1
ATOM 716 C C . PRO A 1 94 ? 15.681 2.074 -11.597 1.00 82.75 94 PRO A C 1
ATOM 718 O O . PRO A 1 94 ? 15.809 3.284 -11.751 1.00 82.75 94 PRO A O 1
ATOM 721 N N . ASN A 1 95 ? 15.013 1.314 -12.469 1.00 81.56 95 ASN A N 1
ATOM 722 C CA . ASN A 1 95 ? 14.434 1.803 -13.727 1.00 81.56 95 ASN A CA 1
ATOM 723 C C . ASN A 1 95 ? 12.907 1.710 -13.746 1.00 81.56 95 ASN A C 1
ATOM 725 O O . ASN A 1 95 ? 12.304 1.641 -14.818 1.00 81.56 95 ASN A O 1
ATOM 729 N N . PHE A 1 96 ? 12.288 1.671 -12.568 1.00 83.06 96 PHE A N 1
ATOM 730 C CA . PHE A 1 96 ? 10.847 1.571 -12.459 1.00 83.06 96 PHE A CA 1
ATOM 731 C C . PHE A 1 96 ? 10.143 2.745 -13.144 1.00 83.06 96 PHE A C 1
ATOM 733 O O . PHE A 1 96 ? 10.440 3.913 -12.875 1.00 83.06 96 PHE A O 1
ATOM 740 N N . LYS A 1 97 ? 9.197 2.420 -14.026 1.00 82.81 97 LYS A N 1
ATOM 741 C CA . LYS A 1 97 ? 8.340 3.382 -14.712 1.00 82.81 97 LYS A CA 1
ATOM 742 C C . LYS A 1 97 ? 6.890 2.947 -14.507 1.00 82.81 97 LYS A C 1
ATOM 744 O O . LYS A 1 97 ? 6.504 1.938 -15.095 1.00 82.81 97 LYS A O 1
ATOM 749 N N . PRO A 1 98 ? 6.122 3.655 -13.664 1.00 84.06 98 PRO A N 1
ATOM 750 C CA . PRO A 1 98 ? 4.715 3.341 -13.467 1.00 84.06 98 PRO A CA 1
ATOM 751 C C . PRO A 1 98 ? 3.955 3.526 -14.782 1.00 84.06 98 PRO A C 1
ATOM 753 O O . PRO A 1 98 ? 4.219 4.480 -15.520 1.00 84.06 98 PRO A O 1
ATOM 756 N N . SER A 1 99 ? 3.033 2.610 -15.065 1.00 83.38 99 SER A N 1
ATOM 757 C CA . SER A 1 99 ? 2.111 2.714 -16.196 1.00 83.38 99 SER A CA 1
ATOM 758 C C . SER A 1 99 ? 0.755 3.217 -15.713 1.00 83.38 99 SER A C 1
ATOM 760 O O . SER A 1 99 ? 0.406 3.084 -14.538 1.00 83.38 99 SER A O 1
ATOM 762 N N . ASP A 1 100 ? -0.005 3.827 -16.617 1.00 82.12 100 ASP A N 1
ATOM 763 C CA . ASP A 1 100 ? -1.365 4.254 -16.305 1.00 82.12 100 ASP A CA 1
ATOM 764 C C . ASP A 1 100 ? -2.285 3.038 -16.105 1.00 82.12 100 ASP A C 1
ATOM 766 O O . ASP A 1 100 ? -2.132 2.015 -16.769 1.00 82.12 100 ASP A O 1
ATOM 770 N N . GLY A 1 101 ? -3.235 3.146 -15.176 1.00 84.69 101 GLY A N 1
ATOM 771 C CA . GLY A 1 101 ? -4.169 2.069 -14.824 1.00 84.69 101 GLY A CA 1
ATOM 772 C C . GLY A 1 101 ? -3.634 0.999 -13.858 1.00 84.69 101 GLY A C 1
ATOM 773 O O . GLY A 1 101 ? -4.444 0.254 -13.290 1.00 84.69 101 GLY A O 1
ATOM 774 N N . ASP A 1 102 ? -2.321 0.963 -13.614 1.00 92.56 102 ASP A N 1
ATOM 775 C CA . ASP A 1 102 ? -1.683 0.024 -12.691 1.00 92.56 102 ASP A CA 1
ATOM 776 C C . ASP A 1 102 ? -1.692 0.540 -11.248 1.00 92.56 102 ASP A C 1
ATOM 778 O O . ASP A 1 102 ? -1.400 1.700 -10.950 1.00 92.56 102 ASP A O 1
ATOM 782 N N . ILE A 1 103 ? -1.991 -0.364 -10.323 1.00 94.25 103 ILE A N 1
ATOM 783 C CA . ILE A 1 103 ? -1.821 -0.186 -8.887 1.00 94.25 103 ILE A CA 1
ATOM 784 C C . ILE A 1 103 ? -0.441 -0.693 -8.519 1.00 94.25 103 ILE A C 1
ATOM 786 O O . ILE A 1 103 ? -0.029 -1.781 -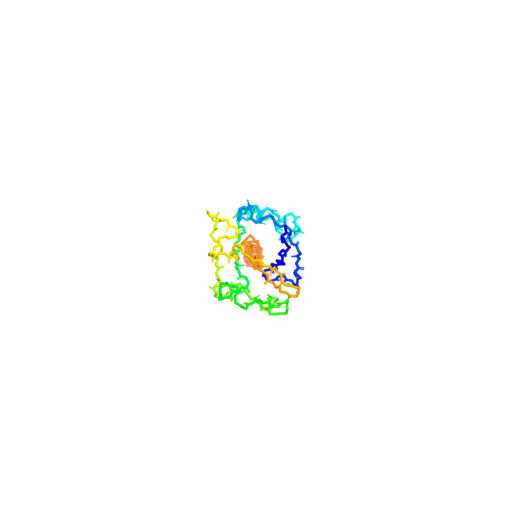8.913 1.00 94.25 103 ILE A O 1
ATOM 790 N N . HIS A 1 104 ? 0.258 0.112 -7.732 1.00 94.00 104 HIS A N 1
ATOM 791 C CA . HIS A 1 104 ? 1.665 -0.072 -7.414 1.00 94.00 104 HIS A CA 1
ATOM 792 C C . HIS A 1 104 ? 1.861 -0.499 -5.962 1.00 94.00 104 HIS A C 1
ATOM 794 O O . HIS A 1 104 ? 2.709 -1.340 -5.664 1.00 94.00 104 HIS A O 1
ATOM 800 N N . VAL A 1 105 ? 1.047 0.059 -5.063 1.00 94.62 105 VAL A N 1
ATOM 801 C CA . VAL A 1 105 ? 1.167 -0.144 -3.618 1.00 94.62 105 VAL A CA 1
ATOM 802 C C . VAL A 1 105 ? -0.186 -0.515 -3.029 1.00 94.62 105 VAL A C 1
ATOM 804 O O . VAL A 1 105 ? -1.177 0.192 -3.217 1.00 94.62 105 VAL A O 1
ATOM 807 N N . LEU A 1 106 ? -0.213 -1.604 -2.267 1.00 95.38 106 LEU A N 1
ATOM 808 C CA . LEU A 1 106 ? -1.323 -1.953 -1.389 1.00 95.38 106 LEU A CA 1
ATOM 809 C C . LEU A 1 106 ? -1.004 -1.439 0.016 1.00 95.38 106 LEU A C 1
ATOM 811 O O . LEU A 1 106 ? 0.067 -1.716 0.561 1.00 95.38 106 LEU A O 1
ATOM 815 N N . VAL A 1 107 ? -1.936 -0.694 0.600 1.00 94.88 107 VAL A N 1
ATOM 816 C CA . VAL A 1 107 ? -1.800 -0.077 1.919 1.00 94.88 107 VAL A CA 1
ATOM 817 C C . VAL A 1 107 ? -2.701 -0.816 2.898 1.00 94.88 107 VAL A C 1
ATOM 819 O O . VAL A 1 107 ? -3.922 -0.849 2.741 1.00 94.88 107 VAL A O 1
ATOM 822 N N . ILE A 1 108 ? -2.101 -1.388 3.937 1.00 92.94 108 ILE A N 1
ATOM 823 C CA . ILE A 1 108 ? -2.830 -1.919 5.086 1.00 92.94 108 ILE A CA 1
ATOM 824 C C . ILE A 1 108 ? -2.755 -0.903 6.212 1.00 92.94 108 ILE A C 1
ATOM 826 O O . ILE A 1 108 ? -1.677 -0.418 6.554 1.00 92.94 108 ILE A O 1
ATOM 830 N N . VAL A 1 109 ? -3.915 -0.631 6.806 1.00 90.25 109 VAL A N 1
ATOM 831 C CA . VAL A 1 109 ? -4.089 0.296 7.925 1.00 90.25 109 VAL A CA 1
ATOM 832 C C . VAL A 1 109 ? -4.484 -0.522 9.165 1.00 90.25 109 VAL A C 1
ATOM 834 O O . VAL A 1 109 ? -5.666 -0.818 9.368 1.00 90.25 109 VAL A O 1
ATOM 837 N N . PRO A 1 110 ? -3.526 -0.957 10.009 1.00 81.19 110 PRO A N 1
ATOM 838 C CA . PRO A 1 110 ? -3.820 -1.856 11.129 1.00 81.19 110 PRO A CA 1
ATOM 839 C C . PRO A 1 110 ? -4.741 -1.243 12.190 1.00 81.19 110 PRO A C 1
ATOM 841 O O . PRO A 1 110 ? -5.454 -1.976 12.880 1.00 81.19 110 PRO A O 1
ATOM 844 N N . CYS A 1 111 ? -4.761 0.086 12.317 1.00 69.88 111 CYS A N 1
ATOM 845 C CA . CYS A 1 111 ? -5.621 0.775 13.275 1.00 69.88 111 CYS A CA 1
ATOM 846 C C . CYS A 1 111 ? -7.117 0.649 12.945 1.00 69.88 111 CYS A C 1
ATOM 848 O O . CYS A 1 111 ? -7.903 0.448 13.870 1.00 69.88 111 CYS A O 1
ATOM 850 N N . LEU A 1 112 ? -7.505 0.602 11.662 1.00 63.72 112 LEU A N 1
ATOM 851 C CA . LEU A 1 112 ? -8.900 0.352 11.264 1.00 63.72 112 LEU A CA 1
ATOM 852 C C . LEU A 1 112 ? -9.392 -1.009 11.778 1.00 63.72 112 LEU A C 1
ATOM 854 O O . LEU A 1 112 ? -10.502 -1.127 12.295 1.00 63.72 112 LEU A O 1
ATOM 858 N N . ARG A 1 113 ? -8.534 -2.041 11.739 1.00 63.34 113 ARG A N 1
ATOM 859 C CA . ARG A 1 113 ? -8.861 -3.350 12.332 1.00 63.34 113 ARG A CA 1
ATOM 860 C C . ARG A 1 113 ? -9.087 -3.264 13.839 1.00 63.34 113 ARG A C 1
ATOM 862 O O . ARG A 1 113 ? -9.952 -3.960 14.369 1.00 63.34 113 ARG A O 1
ATOM 869 N N . ARG A 1 114 ? -8.300 -2.449 14.543 1.00 64.00 114 ARG A N 1
ATOM 870 C CA . ARG A 1 114 ? -8.401 -2.305 16.001 1.00 64.00 114 ARG A CA 1
ATOM 871 C C . ARG A 1 114 ? -9.656 -1.551 16.411 1.00 64.00 114 ARG A C 1
ATOM 873 O O . ARG A 1 114 ? -10.325 -1.997 17.336 1.00 64.00 114 ARG A O 1
ATOM 880 N N . GLU A 1 115 ? -9.991 -0.462 15.734 1.00 66.31 115 GLU A N 1
ATOM 881 C CA . GLU A 1 115 ? -11.164 0.352 16.062 1.00 66.31 115 GLU A CA 1
ATOM 882 C C . GLU A 1 115 ? -12.469 -0.400 15.815 1.00 66.31 115 GLU A C 1
ATOM 884 O O . GLU A 1 115 ? -13.298 -0.482 16.720 1.00 66.31 115 GLU A O 1
ATOM 889 N N . VAL A 1 116 ? -12.613 -1.055 14.657 1.00 68.06 116 VAL A N 1
ATOM 890 C CA . VAL A 1 116 ? -13.786 -1.894 14.354 1.00 68.06 116 VAL A CA 1
ATOM 891 C C . VAL A 1 116 ? -13.926 -3.019 15.383 1.00 68.06 116 VAL A C 1
ATOM 893 O O . VAL A 1 116 ? -15.010 -3.245 15.924 1.00 68.06 116 VAL A O 1
ATOM 896 N N . ARG A 1 117 ? -12.819 -3.692 15.732 1.00 69.88 117 ARG A N 1
ATOM 897 C CA . ARG A 1 117 ? -12.822 -4.756 16.747 1.00 69.88 117 ARG A CA 1
ATOM 898 C C . ARG A 1 117 ? -13.171 -4.229 18.140 1.00 69.88 117 ARG A C 1
ATOM 900 O O . ARG A 1 117 ? -13.910 -4.887 18.869 1.00 69.88 117 ARG A O 1
ATOM 907 N N . GLN A 1 118 ? -12.669 -3.055 18.520 1.00 77.12 118 GLN A N 1
ATOM 908 C CA . GLN A 1 118 ? -13.000 -2.424 19.797 1.00 77.12 118 GLN A CA 1
ATOM 909 C C . GLN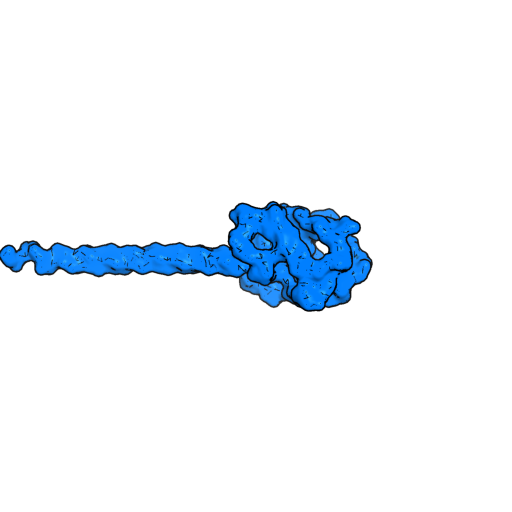 A 1 118 ? -14.459 -1.967 19.852 1.00 77.12 118 GLN A C 1
ATOM 911 O O . GLN A 1 118 ? -15.102 -2.147 20.882 1.00 77.12 118 GLN A O 1
ATOM 916 N N . ALA A 1 119 ? -14.992 -1.391 18.773 1.00 78.06 119 ALA A N 1
ATOM 917 C CA . ALA A 1 119 ? -16.390 -0.982 18.689 1.00 78.06 119 ALA A CA 1
ATOM 9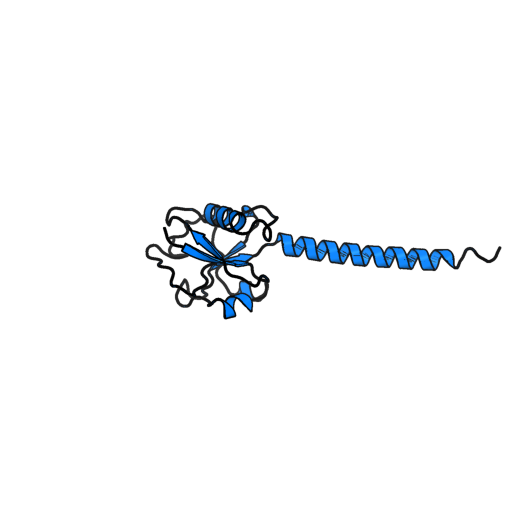18 C C . ALA A 1 119 ? -17.327 -2.192 18.817 1.00 78.06 119 ALA A C 1
ATOM 920 O O . ALA A 1 119 ? -18.250 -2.166 19.630 1.00 78.06 119 ALA A O 1
ATOM 921 N N . ALA A 1 120 ? -17.033 -3.287 18.106 1.00 81.62 120 ALA A N 1
ATOM 922 C CA . ALA A 1 120 ? -17.786 -4.536 18.215 1.00 81.62 120 ALA A CA 1
ATOM 923 C C . ALA A 1 120 ? -17.731 -5.126 19.638 1.00 81.62 120 ALA A C 1
ATOM 925 O O . ALA A 1 120 ? -18.759 -5.527 20.189 1.00 81.62 120 ALA A O 1
ATOM 926 N N . LEU A 1 121 ? -16.553 -5.126 20.274 1.00 85.75 121 LEU A N 1
ATOM 927 C CA . LEU A 1 121 ? -16.396 -5.597 21.653 1.00 85.75 121 LEU A CA 1
ATOM 928 C C . LEU A 1 121 ? -17.174 -4.724 22.651 1.00 85.75 121 LEU A C 1
ATOM 930 O O . LEU A 1 121 ? -17.846 -5.257 23.532 1.00 85.75 121 LEU A O 1
ATOM 934 N N . ARG A 1 122 ? -17.123 -3.393 22.494 1.00 89.81 122 ARG A N 1
ATOM 935 C CA . ARG A 1 122 ? -17.884 -2.437 23.316 1.00 89.81 122 ARG A CA 1
ATOM 936 C C . ARG A 1 122 ? -19.391 -2.657 23.187 1.00 89.81 122 ARG A C 1
ATOM 938 O O . ARG A 1 122 ? -20.072 -2.699 24.207 1.00 89.81 122 ARG A O 1
ATOM 945 N N . ALA A 1 123 ? -19.899 -2.842 21.968 1.00 89.00 123 ALA A N 1
ATOM 946 C CA . ALA A 1 123 ? -21.312 -3.138 21.730 1.00 89.00 123 ALA A CA 1
ATOM 947 C C . ALA A 1 123 ? -21.732 -4.463 22.391 1.00 89.00 123 ALA A C 1
ATOM 949 O O . ALA A 1 123 ? -22.714 -4.505 23.128 1.00 89.00 123 ALA A O 1
ATOM 950 N N . THR A 1 124 ? -20.924 -5.514 22.220 1.00 90.81 124 THR A N 1
ATOM 951 C CA . THR A 1 124 ? -21.173 -6.832 22.829 1.00 90.81 124 THR A CA 1
ATOM 952 C C . THR A 1 124 ? -21.215 -6.754 24.359 1.00 90.81 124 THR A C 1
ATOM 954 O O . THR A 1 124 ? -22.116 -7.306 24.989 1.00 90.81 124 THR A O 1
ATOM 957 N N . LEU A 1 125 ? -20.268 -6.037 24.975 1.00 92.75 125 LEU A N 1
ATOM 958 C CA . LEU A 1 125 ? -20.247 -5.811 26.424 1.00 92.75 125 LEU A CA 1
ATOM 959 C C . LEU A 1 125 ? -21.478 -5.033 26.902 1.00 92.75 125 LEU A C 1
ATOM 961 O O . LEU A 1 125 ? -22.074 -5.407 27.912 1.00 92.75 125 LEU A O 1
ATOM 965 N N . ALA A 1 126 ? -21.885 -3.986 26.180 1.00 91.19 126 ALA A N 1
ATOM 966 C CA . ALA A 1 126 ? -23.065 -3.198 26.527 1.00 91.19 126 ALA A CA 1
ATOM 967 C C . ALA A 1 126 ? -24.350 -4.046 26.528 1.00 91.19 126 ALA A C 1
ATOM 969 O O . ALA A 1 126 ? -25.181 -3.896 27.424 1.00 91.19 126 ALA A O 1
ATOM 970 N N . ASP A 1 127 ? -24.497 -4.973 25.580 1.00 93.31 127 ASP A N 1
ATOM 971 C CA . ASP A 1 127 ? -25.650 -5.878 25.532 1.00 93.31 127 ASP A CA 1
ATOM 972 C C . ASP A 1 127 ? -25.655 -6.897 26.679 1.00 93.31 127 ASP A C 1
ATOM 974 O O . ASP A 1 127 ? -26.714 -7.185 27.240 1.00 93.31 127 ASP A O 1
ATOM 978 N N . LEU A 1 128 ? -24.488 -7.406 27.091 1.00 90.75 128 LEU A N 1
ATOM 979 C CA . LEU A 1 128 ? -24.381 -8.283 28.265 1.00 90.75 128 LEU A CA 1
ATOM 980 C C . LEU A 1 128 ? -24.743 -7.552 29.565 1.00 90.75 128 LEU A C 1
ATOM 982 O O . LEU A 1 128 ? -25.445 -8.113 30.407 1.00 90.75 128 LEU A O 1
ATOM 986 N N . VAL A 1 129 ? -24.311 -6.296 29.717 1.00 92.50 129 VAL A N 1
ATOM 987 C CA . VAL A 1 129 ? -24.665 -5.457 30.875 1.00 92.50 129 VAL A CA 1
ATOM 988 C C . VAL A 1 129 ? -26.175 -5.208 30.927 1.00 92.50 129 VAL A C 1
ATOM 990 O O . VAL A 1 129 ? -26.780 -5.354 31.988 1.00 92.50 129 VAL A O 1
ATOM 993 N N . LYS A 1 130 ? -26.811 -4.899 29.787 1.00 90.06 130 LYS A N 1
ATOM 994 C CA . LYS A 1 130 ? -28.273 -4.734 29.710 1.00 90.06 130 LYS A CA 1
ATOM 995 C C . LYS A 1 130 ? -29.022 -6.016 30.086 1.00 90.06 130 LYS A C 1
ATOM 997 O O . LYS A 1 130 ? -30.001 -5.935 30.819 1.00 90.06 130 LYS A O 1
ATOM 1002 N N . LYS A 1 131 ? -28.560 -7.185 29.622 1.00 88.69 131 LYS A N 1
ATOM 1003 C CA . LYS A 1 131 ? -29.173 -8.489 29.943 1.00 88.69 131 LYS A CA 1
ATOM 1004 C C . LYS A 1 131 ? -29.090 -8.829 31.432 1.00 88.69 131 LYS A C 1
ATOM 1006 O O . LYS A 1 131 ? -30.091 -9.258 31.993 1.00 88.69 131 LYS A O 1
ATOM 1011 N N . LYS A 1 132 ? -27.946 -8.588 32.086 1.00 86.94 132 LYS A N 1
ATOM 1012 C CA . LYS A 1 132 ? -27.818 -8.781 33.544 1.00 86.94 132 LYS A CA 1
ATOM 1013 C C . LYS A 1 132 ? -28.769 -7.881 34.332 1.00 86.94 132 LYS A C 1
ATOM 1015 O O . LYS A 1 132 ? -29.469 -8.362 35.210 1.00 86.94 132 LYS A O 1
ATOM 1020 N N . LYS A 1 133 ? -28.867 -6.609 33.939 1.00 82.62 133 LYS A N 1
ATOM 1021 C CA . LYS A 1 133 ? -29.744 -5.629 34.595 1.00 82.62 133 LYS A CA 1
ATOM 1022 C C . LYS A 1 133 ? -31.242 -5.882 34.372 1.00 82.62 133 LYS A C 1
ATOM 1024 O O . LYS A 1 133 ? -32.071 -5.310 35.069 1.00 82.62 133 LYS A O 1
ATOM 1029 N N . LEU A 1 134 ? -31.605 -6.680 33.368 1.00 71.94 134 LEU A N 1
ATOM 1030 C CA . LEU A 1 134 ? -32.975 -7.161 33.187 1.00 71.94 134 LEU A CA 1
ATOM 1031 C C . LEU A 1 134 ? -33.277 -8.309 34.151 1.00 71.94 134 LEU A C 1
ATOM 1033 O O . LEU A 1 134 ? -34.299 -8.246 34.809 1.00 71.94 134 LEU A O 1
ATOM 1037 N N . HIS A 1 135 ? -32.364 -9.275 34.292 1.00 61.06 135 HIS A N 1
ATOM 1038 C CA . HIS A 1 135 ? -32.523 -10.377 35.247 1.00 61.06 135 HIS A CA 1
ATOM 1039 C C . HIS A 1 135 ? -32.575 -9.908 36.708 1.00 61.06 135 HIS A C 1
ATOM 1041 O O . HIS A 1 135 ? -33.403 -10.394 37.456 1.00 61.06 135 HIS A O 1
ATOM 1047 N N . GLU A 1 136 ? -31.755 -8.934 37.110 1.00 64.69 136 GLU A N 1
ATOM 1048 C CA . GLU A 1 136 ? -31.744 -8.437 38.501 1.00 64.69 136 GLU A CA 1
ATOM 1049 C C . GLU A 1 136 ? -33.004 -7.642 38.902 1.00 64.69 136 GLU A C 1
ATOM 1051 O O . GLU A 1 136 ? -33.176 -7.348 40.077 1.00 64.69 136 GLU A O 1
ATOM 1056 N N . ARG A 1 137 ? -33.872 -7.250 37.956 1.00 57.59 137 ARG A N 1
ATOM 1057 C CA . ARG A 1 137 ? -35.089 -6.467 38.255 1.00 57.59 137 ARG A CA 1
ATOM 1058 C C . ARG A 1 137 ? -36.349 -7.310 38.425 1.00 57.59 137 ARG A C 1
ATOM 1060 O O . ARG A 1 137 ? -37.351 -6.763 38.867 1.00 57.59 137 ARG A O 1
ATOM 1067 N N . ASP A 1 138 ? -36.298 -8.594 38.086 1.00 56.69 138 ASP A N 1
ATOM 1068 C CA . ASP A 1 138 ? -37.436 -9.504 38.248 1.00 56.69 138 ASP A CA 1
ATOM 1069 C C . ASP A 1 138 ? -37.461 -10.151 39.655 1.00 56.69 138 ASP A C 1
ATOM 1071 O O . ASP A 1 138 ? -38.434 -10.810 40.003 1.00 56.69 138 ASP A O 1
ATOM 1075 N N . ASP A 1 139 ? -36.428 -9.918 40.480 1.00 57.09 139 ASP A N 1
ATOM 1076 C CA . ASP A 1 139 ? -36.283 -10.471 41.839 1.00 57.09 139 ASP A CA 1
ATOM 1077 C C . ASP A 1 139 ? -36.648 -9.474 42.978 1.00 57.09 139 ASP A C 1
ATOM 1079 O O . ASP A 1 139 ? -36.523 -9.825 44.149 1.00 57.09 139 ASP A O 1
ATOM 1083 N N . GLU A 1 140 ? -37.103 -8.243 42.680 1.00 57.88 140 GLU A N 1
ATOM 1084 C CA . GLU A 1 140 ? -37.430 -7.198 43.689 1.00 57.88 140 GLU A CA 1
ATOM 1085 C C . GLU A 1 140 ? -38.923 -6.767 43.741 1.00 57.88 140 GLU A C 1
ATOM 1087 O O . GLU A 1 140 ? -39.229 -5.717 44.303 1.00 57.88 140 GLU A O 1
ATOM 1092 N N . ASP A 1 141 ? -39.870 -7.545 43.196 1.00 52.94 141 ASP A N 1
ATOM 1093 C CA . ASP A 1 141 ? -41.321 -7.213 43.209 1.00 52.94 141 ASP A CA 1
ATOM 1094 C C . ASP A 1 141 ? -42.198 -8.260 43.936 1.00 52.94 141 ASP A C 1
ATOM 1096 O O . ASP A 1 141 ? -43.333 -8.512 43.539 1.00 52.94 141 ASP A O 1
ATOM 1100 N N . ASP A 1 142 ? -41.680 -8.905 44.991 1.00 53.75 142 ASP A N 1
ATOM 1101 C CA . ASP A 1 142 ? -42.482 -9.783 45.869 1.00 53.75 142 ASP A CA 1
ATOM 1102 C C . ASP A 1 142 ? -41.979 -9.763 47.333 1.00 53.75 142 ASP A C 1
ATOM 1104 O O . ASP A 1 142 ? -41.531 -10.775 47.873 1.00 53.75 142 ASP A O 1
ATOM 1108 N N . THR A 1 143 ? -42.009 -8.591 47.985 1.00 50.38 143 THR A N 1
ATOM 1109 C CA . THR A 1 143 ? -41.975 -8.453 49.463 1.00 50.38 143 THR A CA 1
ATOM 1110 C C . THR A 1 143 ? -42.759 -7.244 49.940 1.00 50.38 143 THR A C 1
ATOM 1112 O O . THR A 1 143 ? -42.565 -6.158 49.349 1.00 50.38 143 THR A O 1
#

Secondary structure (DSSP, 8-state):
-PEEEEEETTSS--EEEE--TT-BHHHHHHHHHHH-TTT--S-GGG-EEEESBSSTTSSBEEHHHHHT--TTGGGGS-BPPTTSBTTSTTTT-TT--PPTTEE-EEEE-HHHHHHHHHHHHHHHHHHHHHHHHHHTTSSSS--

Organism: Aphanomyces astaci (NCBI:txid112090)

Sequence (143 aa):
MPTLFCVVVGEKSPFPVTIDGKESLSMLKTKVKAENPHTIHCDADDLQLYLASKDNGGTWLNSGSAKALTLDDVQGFHMMDPAVWIQNRAHFGPNFKPSDGDIHVLVIVPCLRREVRQAALRATLADLVKKKKLHERDDEDDT

Foldseek 3Di:
DAWAWEDEALDQDTDIFDDDQQDFVLVVLVRVCVRCVVVAVDDSVQKWKFFQDLPLPPDFDFSVRRRPDDPVNRVSTHTDDRVDGCQDSSHQHVPRHDDPRGHTIYIYRVVVVVVVVVVVVVVVVVVVVVVVVVVVVVPPPDD

Radius of gyration: 21.45 Å; chains: 1; bounding box: 59×26×66 Å

pLDDT: mean 85.12, std 10.29, range [50.38, 95.38]